Protein AF-A0A5J5FCJ2-F1 (afdb_monomer)

Nearest PDB structures (foldseek):
  8iaz-assembly1_A  TM=8.815E-01  e=6.469E-03  Firmicutes bacterium AM43-11BH

Structure (mmCIF, N/CA/C/O backbone):
data_AF-A0A5J5FCJ2-F1
#
_entry.id   AF-A0A5J5FCJ2-F1
#
loop_
_atom_site.group_PDB
_atom_site.id
_atom_site.type_symbol
_atom_site.label_atom_id
_atom_site.label_alt_id
_atom_site.label_comp_id
_atom_site.label_asym_id
_atom_site.label_entity_id
_atom_site.label_seq_id
_atom_site.pdbx_PDB_ins_code
_atom_site.Cartn_x
_atom_site.Cartn_y
_atom_site.Cartn_z
_atom_site.occupancy
_atom_site.B_iso_or_equiv
_atom_site.auth_seq_id
_atom_site.auth_comp_id
_atom_site.auth_asym_id
_atom_site.auth_atom_id
_atom_site.pdbx_PDB_model_num
ATOM 1 N N . MET A 1 1 ? 18.103 -7.843 9.413 1.00 59.72 1 MET A N 1
ATOM 2 C CA . MET A 1 1 ? 18.717 -6.610 8.871 1.00 59.72 1 MET A CA 1
ATOM 3 C C . MET A 1 1 ? 18.079 -6.302 7.522 1.00 59.72 1 MET A C 1
ATOM 5 O O . MET A 1 1 ? 18.017 -7.194 6.681 1.00 59.72 1 MET A O 1
ATOM 9 N N . VAL A 1 2 ? 17.502 -5.110 7.345 1.00 79.19 2 VAL A N 1
ATOM 10 C CA . VAL A 1 2 ? 16.858 -4.709 6.077 1.00 79.19 2 VAL A CA 1
ATOM 11 C C . VAL A 1 2 ? 17.942 -4.503 5.015 1.00 79.19 2 VAL A C 1
ATOM 13 O O . VAL A 1 2 ? 18.958 -3.883 5.304 1.00 79.19 2 VAL A O 1
ATOM 16 N N . ARG A 1 3 ? 17.747 -5.037 3.801 1.00 80.44 3 ARG A N 1
ATOM 17 C CA . ARG A 1 3 ? 18.807 -5.124 2.773 1.00 80.44 3 ARG A CA 1
ATOM 18 C C . ARG A 1 3 ? 19.229 -3.776 2.170 1.00 80.44 3 ARG A C 1
ATOM 20 O O . ARG A 1 3 ? 20.376 -3.640 1.769 1.00 80.44 3 ARG A O 1
ATOM 27 N N . ASN A 1 4 ? 18.322 -2.800 2.069 1.00 87.88 4 ASN A N 1
ATOM 28 C CA . ASN A 1 4 ? 18.603 -1.510 1.429 1.00 87.88 4 ASN A CA 1
ATOM 29 C C . ASN A 1 4 ? 18.774 -0.401 2.476 1.00 87.88 4 ASN A C 1
ATOM 31 O O . ASN A 1 4 ? 17.789 0.167 2.946 1.00 87.88 4 ASN A O 1
ATOM 35 N N . HIS A 1 5 ? 20.024 -0.081 2.810 1.00 86.88 5 HIS A N 1
ATOM 36 C CA . HIS A 1 5 ? 20.374 0.913 3.828 1.00 86.88 5 HIS A CA 1
ATOM 37 C C . HIS A 1 5 ? 19.85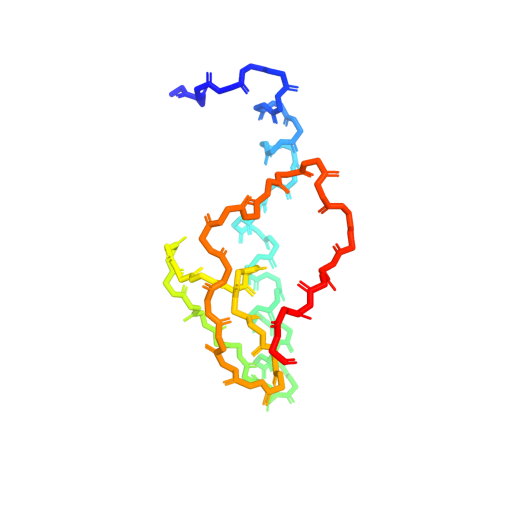8 2.328 3.533 1.00 86.88 5 HIS A C 1
ATOM 39 O O . HIS A 1 5 ? 19.524 3.042 4.475 1.00 86.88 5 HIS A O 1
ATOM 45 N N . HIS A 1 6 ? 19.721 2.713 2.259 1.00 89.19 6 HIS A N 1
ATOM 46 C CA . HIS A 1 6 ? 19.250 4.050 1.879 1.00 89.19 6 HIS A CA 1
ATOM 47 C C . HIS A 1 6 ? 17.795 4.304 2.286 1.00 89.19 6 HIS A C 1
ATOM 49 O O . HIS A 1 6 ? 17.436 5.431 2.608 1.00 89.19 6 HIS A O 1
ATOM 55 N N . ILE A 1 7 ? 16.960 3.260 2.284 1.00 89.19 7 ILE A N 1
ATOM 56 C CA . ILE A 1 7 ? 15.523 3.364 2.594 1.00 89.19 7 ILE A CA 1
ATOM 57 C C . ILE A 1 7 ? 15.132 2.644 3.888 1.00 89.19 7 ILE A C 1
ATOM 59 O O . ILE A 1 7 ? 14.010 2.803 4.360 1.00 89.19 7 ILE A O 1
ATOM 63 N N . ALA A 1 8 ? 16.029 1.849 4.480 1.00 89.25 8 ALA A N 1
ATOM 64 C CA . ALA A 1 8 ? 15.735 1.021 5.650 1.00 89.25 8 ALA A CA 1
ATOM 65 C C . ALA A 1 8 ? 15.229 1.835 6.847 1.00 89.25 8 ALA A C 1
ATOM 67 O O . ALA A 1 8 ? 14.274 1.417 7.503 1.00 89.25 8 ALA A O 1
ATOM 68 N N . LYS A 1 9 ? 15.851 2.991 7.114 1.00 90.06 9 LYS A N 1
ATOM 69 C CA . LYS A 1 9 ? 15.451 3.877 8.212 1.00 90.06 9 LYS A CA 1
ATOM 70 C C . LYS A 1 9 ? 14.041 4.417 7.984 1.00 90.06 9 LYS A C 1
ATOM 72 O O . LYS A 1 9 ? 13.161 4.160 8.794 1.00 90.06 9 LYS A O 1
ATOM 77 N N . SER A 1 10 ? 13.802 5.033 6.827 1.00 90.50 10 SER A N 1
ATOM 78 C CA . SER A 1 10 ? 12.491 5.578 6.463 1.00 90.50 10 SER A CA 1
ATOM 79 C C . SER A 1 10 ? 11.386 4.519 6.486 1.00 90.50 10 SER A C 1
ATOM 81 O O . SER A 1 10 ? 10.290 4.795 6.953 1.00 90.50 10 SER A O 1
ATOM 83 N N . LEU A 1 11 ? 11.662 3.289 6.035 1.00 86.25 11 LEU A N 1
ATOM 84 C CA . LEU A 1 11 ? 10.689 2.192 6.105 1.00 86.25 11 LEU A CA 1
ATOM 85 C C . LEU A 1 11 ? 10.388 1.750 7.544 1.00 86.25 11 LEU A C 1
ATOM 87 O O . LEU A 1 11 ? 9.256 1.367 7.835 1.00 86.25 11 LEU A O 1
ATOM 91 N N . SER A 1 12 ? 11.390 1.780 8.425 1.00 87.81 12 SER A N 1
ATOM 92 C CA . SER A 1 12 ? 11.232 1.393 9.831 1.00 87.81 12 SER A CA 1
ATOM 93 C C . SER A 1 12 ? 10.463 2.456 10.617 1.00 87.81 12 SER A C 1
ATOM 95 O O . SER A 1 12 ? 9.552 2.112 11.367 1.00 87.81 12 SER A O 1
ATOM 97 N N . ASP A 1 13 ? 10.754 3.737 10.376 1.00 91.50 13 ASP A N 1
ATOM 98 C CA . ASP A 1 13 ? 10.107 4.870 11.050 1.00 91.50 13 ASP A CA 1
ATOM 99 C C . ASP A 1 13 ? 8.591 4.925 10.769 1.00 91.50 13 ASP A C 1
ATOM 101 O O . ASP A 1 13 ? 7.802 5.295 11.636 1.00 91.50 13 ASP A O 1
ATOM 105 N N . VAL A 1 14 ? 8.152 4.485 9.582 1.00 89.75 14 VAL A N 1
ATOM 106 C CA . VAL A 1 14 ? 6.731 4.484 9.178 1.00 89.75 14 VAL A CA 1
ATOM 107 C C . VAL A 1 14 ? 5.876 3.480 9.964 1.00 89.75 14 VAL A C 1
ATOM 109 O O . VAL A 1 14 ? 4.664 3.665 10.067 1.00 89.75 14 VAL A O 1
ATOM 112 N N . SER A 1 15 ? 6.466 2.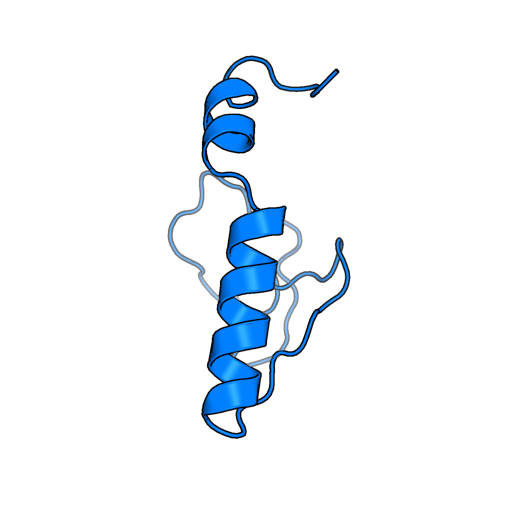430 10.550 1.00 90.38 15 SER A N 1
ATOM 113 C CA . SER A 1 15 ? 5.740 1.454 11.383 1.00 90.38 15 SER A CA 1
ATOM 114 C C . SER A 1 15 ? 4.499 0.842 10.699 1.00 90.38 15 SER A C 1
ATOM 116 O O . SER A 1 15 ? 3.391 0.860 11.239 1.00 90.38 15 SER A O 1
ATOM 118 N N . PHE A 1 16 ? 4.672 0.260 9.504 1.00 90.31 16 PHE A N 1
ATOM 119 C CA . PHE A 1 16 ? 3.575 -0.290 8.683 1.00 90.31 16 PHE A CA 1
ATOM 120 C C . PHE A 1 16 ? 2.636 -1.264 9.415 1.00 90.31 16 PHE A C 1
ATOM 122 O O . PHE A 1 16 ? 1.447 -1.318 9.100 1.00 90.31 16 PHE A O 1
ATOM 129 N N . TYR A 1 17 ? 3.143 -2.017 10.395 1.00 91.56 17 TYR A N 1
ATOM 130 C CA . TYR A 1 17 ? 2.315 -2.901 11.216 1.00 91.56 17 TYR A CA 1
ATOM 131 C C . TYR A 1 17 ? 1.284 -2.112 12.041 1.00 91.56 17 TYR A C 1
ATOM 133 O O . TYR A 1 17 ? 0.087 -2.379 11.952 1.00 91.56 17 TYR A O 1
ATOM 141 N N . ALA A 1 18 ? 1.722 -1.069 12.750 1.00 95.12 18 ALA A N 1
ATOM 142 C CA . ALA A 1 18 ? 0.835 -0.211 13.532 1.00 95.12 18 ALA A CA 1
ATOM 143 C C . ALA A 1 18 ? -0.155 0.561 12.640 1.00 95.12 18 ALA A C 1
ATOM 145 O O . ALA A 1 18 ? -1.317 0.745 13.005 1.00 95.12 18 ALA A O 1
ATOM 146 N N . LEU A 1 19 ? 0.277 0.989 11.446 1.00 93.81 19 LEU A N 1
ATOM 147 C CA . LEU A 1 19 ? -0.614 1.598 10.452 1.00 93.81 19 LEU A CA 1
ATOM 148 C C . LEU A 1 19 ? -1.747 0.636 10.065 1.00 93.81 19 LEU A C 1
ATOM 150 O O . LEU A 1 19 ? -2.918 1.015 10.075 1.00 93.81 19 LEU A O 1
ATOM 154 N N . LYS A 1 20 ? -1.400 -0.617 9.762 1.00 94.56 20 LYS A N 1
ATOM 155 C CA . LYS A 1 20 ? -2.355 -1.670 9.418 1.00 94.56 20 LYS A CA 1
ATOM 156 C C . LYS A 1 20 ? -3.345 -1.938 10.554 1.00 94.56 20 LYS A C 1
ATOM 158 O O . LYS A 1 20 ? -4.542 -2.022 10.291 1.00 94.56 20 LYS A O 1
ATOM 163 N N . GLU A 1 21 ? -2.881 -2.034 11.798 1.00 95.75 21 GLU A N 1
ATOM 164 C CA . GLU A 1 21 ? -3.759 -2.223 12.963 1.00 95.75 21 GLU A CA 1
ATOM 165 C C . GLU A 1 21 ? -4.750 -1.069 13.134 1.00 95.75 21 GLU A C 1
ATOM 167 O O . GLU A 1 21 ? -5.949 -1.301 13.289 1.00 95.75 21 GLU A O 1
ATOM 172 N N . LYS A 1 22 ? -4.280 0.180 13.021 1.00 96.06 22 LYS A N 1
ATOM 173 C CA . LYS A 1 22 ? -5.146 1.367 13.096 1.00 96.06 22 LYS A CA 1
ATOM 174 C C . LYS A 1 22 ? -6.209 1.371 11.996 1.00 96.06 22 LYS A C 1
ATOM 176 O O . LYS A 1 22 ? -7.353 1.741 12.260 1.00 96.06 22 LYS A O 1
ATOM 181 N N . LEU A 1 23 ? -5.848 0.963 10.777 1.00 96.31 23 LEU A N 1
ATOM 182 C CA . LEU A 1 23 ? -6.799 0.842 9.673 1.00 96.31 23 LEU A CA 1
ATOM 183 C C . LEU A 1 23 ? -7.856 -0.226 9.968 1.00 96.31 23 LEU A C 1
ATOM 185 O O . LEU A 1 23 ? -9.041 0.067 9.832 1.00 96.31 23 LEU A O 1
ATOM 189 N N . LYS A 1 24 ? -7.449 -1.419 10.423 1.00 96.50 24 LYS A N 1
ATOM 190 C CA . LYS A 1 24 ? -8.375 -2.507 10.784 1.00 96.50 24 LYS A CA 1
ATOM 191 C C . LYS A 1 24 ? -9.347 -2.091 11.875 1.00 96.50 24 LYS A C 1
ATOM 193 O O . LYS A 1 24 ? -10.549 -2.226 11.688 1.00 96.50 24 LYS A O 1
ATOM 198 N N . TRP A 1 25 ? -8.832 -1.510 12.954 1.00 96.50 25 TRP A N 1
ATOM 199 C CA . TRP A 1 25 ? -9.656 -0.990 14.042 1.00 96.50 25 TRP A CA 1
ATOM 200 C C . TRP A 1 25 ? -10.688 0.029 13.544 1.00 96.50 25 TRP A C 1
ATOM 202 O O . TRP A 1 25 ? -11.864 -0.034 13.895 1.00 96.50 25 TRP A O 1
ATOM 212 N N . LYS A 1 26 ? -10.265 0.974 12.697 1.00 97.44 26 LYS A N 1
ATOM 213 C CA . LYS A 1 26 ? -11.170 2.000 12.175 1.00 97.44 26 LYS A CA 1
ATOM 214 C C . LYS A 1 26 ? -12.204 1.402 11.223 1.00 97.44 26 LYS A C 1
ATOM 216 O O . LYS A 1 26 ? -13.349 1.835 11.238 1.00 97.44 26 LYS A O 1
ATOM 221 N N . ALA A 1 27 ? -11.811 0.438 10.398 1.00 97.38 27 ALA A N 1
ATOM 222 C CA . ALA A 1 27 ? -12.719 -0.240 9.488 1.00 97.38 27 ALA A CA 1
ATOM 223 C C . ALA A 1 27 ? -13.795 -1.016 10.259 1.00 97.38 27 ALA A C 1
ATOM 225 O O . ALA A 1 27 ? -14.974 -0.797 10.000 1.00 97.38 27 ALA A O 1
ATOM 226 N N . ASP A 1 28 ? -13.400 -1.794 11.270 1.00 96.81 28 ASP A N 1
ATOM 227 C CA . ASP A 1 28 ? -14.306 -2.518 12.170 1.00 96.81 28 ASP A CA 1
ATOM 228 C C . ASP A 1 28 ? -15.315 -1.573 12.842 1.00 96.81 28 ASP A C 1
ATOM 230 O O . ASP A 1 28 ? -16.527 -1.758 12.728 1.00 96.81 28 ASP A O 1
ATOM 234 N N . LYS A 1 29 ? -14.828 -0.451 13.390 1.00 97.81 29 LYS A N 1
ATOM 235 C CA . LYS A 1 29 ? -15.669 0.582 14.016 1.00 97.81 29 LYS A CA 1
ATOM 236 C C . LYS A 1 29 ? -16.780 1.123 13.103 1.00 97.81 29 LYS A C 1
ATOM 238 O O . LYS A 1 29 ? -17.829 1.523 13.602 1.00 97.81 29 LYS A O 1
ATOM 243 N N . TYR A 1 30 ? -16.552 1.189 11.792 1.00 97.62 30 TYR A N 1
ATOM 244 C CA . TYR A 1 30 ? -17.515 1.725 10.820 1.00 97.62 30 TYR A CA 1
ATOM 245 C C . TYR A 1 30 ? -18.139 0.644 9.921 1.00 97.62 30 TYR A C 1
ATOM 247 O O . TYR A 1 30 ? -18.749 0.989 8.904 1.00 97.62 30 TYR A O 1
ATOM 255 N N . GLY A 1 31 ? -17.967 -0.642 10.248 1.00 96.50 31 GLY A N 1
ATOM 256 C CA . GLY A 1 31 ? -18.471 -1.754 9.436 1.00 96.50 31 GLY A CA 1
ATOM 257 C C . GLY A 1 31 ? -17.912 -1.766 8.007 1.00 96.50 31 GLY A C 1
ATOM 258 O O . GLY A 1 31 ? -18.640 -2.025 7.050 1.00 96.50 31 GLY A O 1
ATOM 259 N N . LYS A 1 32 ? -16.638 -1.396 7.831 1.00 96.94 32 LYS A N 1
ATOM 260 C CA . LYS A 1 32 ? -15.921 -1.419 6.547 1.00 96.94 32 LYS A CA 1
ATOM 261 C C . LYS A 1 32 ? -14.995 -2.626 6.472 1.00 96.94 32 LYS A C 1
ATOM 263 O O . LYS A 1 32 ? -14.496 -3.106 7.483 1.00 96.94 32 LYS A O 1
ATOM 268 N N . ASN A 1 33 ? -14.704 -3.051 5.248 1.00 94.38 33 ASN A N 1
ATOM 269 C CA . ASN A 1 33 ? -13.825 -4.183 4.983 1.00 94.38 33 ASN A CA 1
ATOM 270 C C . ASN A 1 33 ? -12.434 -3.711 4.555 1.00 94.38 33 ASN A C 1
ATOM 272 O O . ASN A 1 33 ? -12.302 -2.766 3.777 1.00 94.38 33 ASN A O 1
ATOM 276 N N . ILE A 1 34 ? -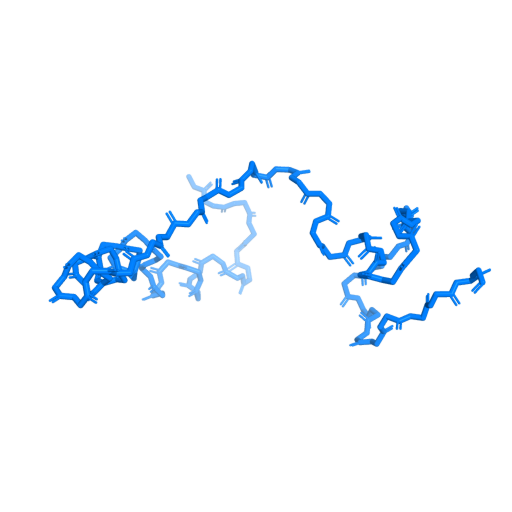11.406 -4.411 5.030 1.00 94.62 34 ILE A N 1
ATOM 277 C CA . ILE A 1 34 ? -10.033 -4.291 4.535 1.00 94.62 34 ILE A CA 1
ATOM 278 C C . ILE A 1 34 ? -9.648 -5.626 3.919 1.00 94.62 34 ILE A C 1
ATOM 280 O O . ILE A 1 34 ? -9.681 -6.651 4.595 1.00 94.62 34 ILE A O 1
ATOM 284 N N . VAL A 1 35 ? -9.268 -5.592 2.644 1.00 92.38 35 VAL A N 1
ATOM 285 C CA . VAL A 1 35 ? -8.793 -6.761 1.902 1.00 92.38 35 VAL A CA 1
ATOM 286 C C . VAL A 1 35 ? -7.280 -6.664 1.764 1.00 92.38 35 VAL A C 1
ATOM 288 O O . VAL A 1 35 ? -6.750 -5.634 1.349 1.00 92.38 35 VAL A O 1
ATOM 291 N N . GLU A 1 36 ? -6.585 -7.735 2.133 1.00 90.62 36 GLU A N 1
ATOM 292 C CA . GLU A 1 36 ? -5.142 -7.863 1.956 1.00 90.62 36 GLU A CA 1
ATOM 293 C C . GLU A 1 36 ? -4.872 -8.716 0.716 1.00 90.62 36 GLU A C 1
ATOM 295 O O . GLU A 1 36 ? -5.384 -9.829 0.609 1.00 90.62 36 GLU A O 1
ATOM 300 N N . ILE A 1 37 ? -4.078 -8.189 -0.214 1.00 91.12 37 ILE A N 1
ATOM 301 C CA . ILE A 1 37 ? -3.588 -8.940 -1.375 1.00 91.12 37 ILE A CA 1
ATOM 302 C C . ILE A 1 37 ? -2.234 -9.585 -1.063 1.00 91.12 37 ILE A C 1
ATOM 304 O O . ILE A 1 37 ? -1.563 -9.231 -0.086 1.00 91.12 37 ILE A O 1
ATOM 308 N N . GLY A 1 38 ? -1.820 -10.536 -1.894 1.00 90.00 38 GLY A N 1
ATOM 309 C CA . GLY A 1 38 ? -0.541 -11.211 -1.771 1.00 90.00 38 GLY A CA 1
ATOM 310 C C . GLY A 1 38 ? 0.640 -10.255 -1.928 1.00 90.00 38 GLY A C 1
ATOM 311 O O . GLY A 1 38 ? 0.604 -9.248 -2.633 1.00 90.00 38 GLY A O 1
ATOM 312 N N . ARG A 1 39 ? 1.753 -10.598 -1.274 1.00 86.25 39 ARG A N 1
ATOM 313 C CA . ARG A 1 39 ? 2.977 -9.778 -1.270 1.00 86.25 39 ARG A CA 1
ATOM 314 C C . ARG A 1 39 ? 3.548 -9.522 -2.670 1.00 86.25 39 ARG A C 1
ATOM 316 O O . ARG A 1 39 ? 4.198 -8.502 -2.878 1.00 86.25 39 ARG A O 1
ATOM 323 N N . PHE A 1 40 ? 3.356 -10.472 -3.581 1.00 87.50 40 PHE A N 1
ATOM 324 C CA . PHE A 1 40 ? 3.899 -10.446 -4.939 1.00 87.50 40 PHE A CA 1
ATOM 325 C C . PHE A 1 40 ? 2.815 -10.250 -6.003 1.00 87.50 40 PHE A C 1
ATOM 327 O O . PHE A 1 40 ? 3.079 -10.479 -7.181 1.00 87.50 40 PHE A O 1
ATOM 334 N N . ASP A 1 41 ? 1.614 -9.820 -5.601 1.00 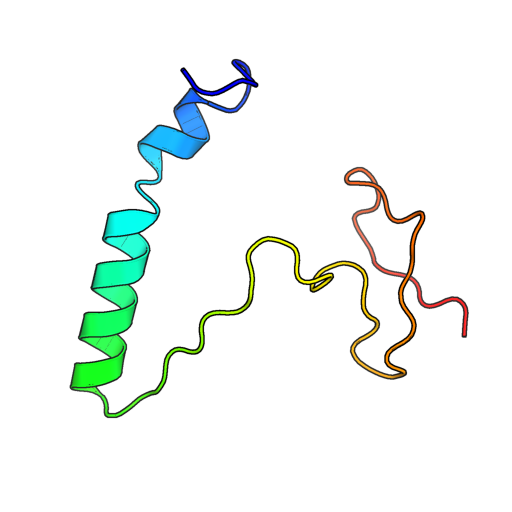87.62 41 ASP A N 1
ATOM 335 C CA . ASP A 1 41 ? 0.571 -9.463 -6.554 1.00 87.62 41 ASP A CA 1
ATOM 336 C C . ASP A 1 41 ? 1.040 -8.298 -7.441 1.00 87.62 41 ASP A C 1
ATOM 338 O O . ASP A 1 41 ? 1.536 -7.290 -6.918 1.00 87.62 41 ASP A O 1
ATOM 342 N N . PRO A 1 42 ? 0.885 -8.387 -8.776 1.00 88.94 42 PRO A N 1
ATOM 343 C CA . PRO A 1 42 ? 1.374 -7.378 -9.712 1.00 88.94 42 PRO A CA 1
ATOM 344 C C . PRO A 1 42 ? 0.474 -6.130 -9.759 1.00 88.94 42 PRO A C 1
ATOM 346 O O . PRO A 1 42 ? 0.158 -5.617 -10.828 1.00 88.94 42 PRO A O 1
ATOM 349 N N . SER A 1 43 ? 0.092 -5.596 -8.597 1.00 89.00 43 SER A N 1
ATOM 350 C CA . SER A 1 43 ? -0.848 -4.475 -8.452 1.00 89.00 43 SER A CA 1
ATOM 351 C C . SER A 1 43 ? -0.412 -3.201 -9.180 1.00 89.00 43 SER A C 1
ATOM 353 O O . SER A 1 43 ? -1.258 -2.477 -9.691 1.00 89.00 43 SER A O 1
ATOM 355 N N . SER A 1 44 ? 0.894 -2.938 -9.277 1.00 88.94 44 SER A N 1
ATOM 356 C CA . SER A 1 44 ? 1.432 -1.801 -10.036 1.00 88.94 44 SER A CA 1
ATOM 357 C C . SER A 1 44 ? 1.621 -2.081 -11.527 1.00 88.94 44 SER A C 1
ATOM 359 O O . SER A 1 44 ? 1.767 -1.142 -12.302 1.00 88.94 44 SER A O 1
ATOM 361 N N . LYS A 1 45 ? 1.651 -3.357 -11.930 1.00 91.06 45 LYS A N 1
ATOM 362 C CA . LYS A 1 45 ? 1.934 -3.793 -13.306 1.00 91.06 45 LYS A CA 1
ATOM 363 C C . LYS A 1 45 ? 0.675 -4.156 -14.092 1.00 91.06 45 LYS A C 1
ATOM 365 O O . LYS A 1 45 ? 0.749 -4.220 -15.313 1.00 91.06 45 LYS A O 1
ATOM 370 N N . ILE A 1 46 ? -0.445 -4.419 -13.419 1.00 92.50 46 ILE A N 1
ATOM 371 C CA . ILE A 1 46 ? -1.728 -4.727 -14.057 1.00 92.50 46 ILE A CA 1
ATOM 372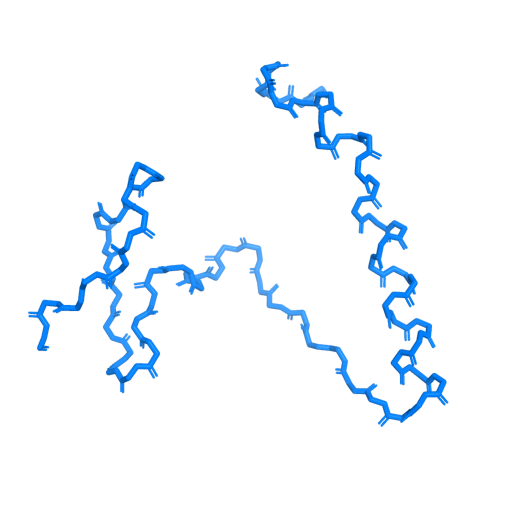 C C . ILE A 1 46 ? -2.423 -3.431 -14.486 1.00 92.50 46 ILE A C 1
ATOM 374 O O . ILE A 1 46 ? -2.646 -2.532 -13.675 1.00 92.50 46 ILE A O 1
ATOM 378 N N . CYS A 1 47 ? -2.851 -3.364 -15.747 1.00 92.25 47 CYS A N 1
ATOM 379 C CA . CYS A 1 47 ? -3.752 -2.313 -16.204 1.00 92.25 47 CYS A CA 1
ATOM 380 C C . CYS A 1 47 ? -5.146 -2.473 -15.577 1.00 92.25 47 CYS A C 1
ATOM 382 O O . CYS A 1 47 ? -5.805 -3.494 -15.772 1.00 92.25 47 CYS A O 1
ATOM 384 N N . SER A 1 48 ? -5.650 -1.426 -14.921 1.00 91.56 48 SER A N 1
ATOM 385 C CA . SER A 1 48 ? -6.996 -1.410 -14.328 1.00 91.56 48 SER A CA 1
ATOM 386 C C . SER A 1 48 ? -8.140 -1.505 -15.346 1.00 91.56 48 SER A C 1
ATOM 388 O O . SER A 1 48 ? -9.257 -1.841 -14.964 1.00 91.56 48 SER A O 1
ATOM 390 N N . ARG A 1 49 ? -7.884 -1.209 -16.629 1.00 91.88 49 ARG A N 1
ATOM 391 C CA . ARG A 1 49 ? -8.895 -1.242 -17.698 1.00 91.88 49 ARG A CA 1
ATOM 392 C C . ARG A 1 49 ? -8.951 -2.581 -18.430 1.00 91.88 49 ARG A C 1
ATOM 394 O O . ARG A 1 49 ? -10.043 -3.084 -18.663 1.00 91.88 49 ARG A O 1
ATOM 401 N N . CYS A 1 50 ? -7.803 -3.118 -18.845 1.00 91.81 50 CYS A N 1
ATOM 402 C CA . CYS A 1 50 ? -7.743 -4.295 -19.722 1.00 91.81 50 CYS A CA 1
ATOM 403 C C . CYS A 1 50 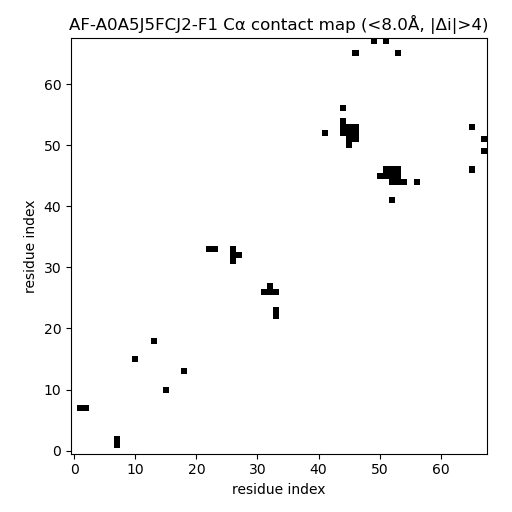? -7.133 -5.540 -19.064 1.00 91.81 50 CYS A C 1
ATOM 405 O O . CYS A 1 50 ? -7.146 -6.605 -19.670 1.00 91.81 50 CYS A O 1
ATOM 407 N N . GLY A 1 51 ? -6.577 -5.429 -17.854 1.00 90.12 51 GLY A N 1
ATOM 408 C CA . GLY A 1 51 ? -5.952 -6.553 -17.154 1.00 90.12 51 GLY A CA 1
ATOM 409 C C . GLY A 1 51 ? -4.575 -6.968 -17.687 1.00 90.12 51 GLY A C 1
ATOM 410 O O . GLY A 1 51 ? -3.970 -7.874 -17.120 1.00 90.12 51 GLY A O 1
ATOM 411 N N . ASN A 1 52 ? -4.050 -6.314 -18.733 1.00 91.75 52 ASN A N 1
ATOM 412 C CA . ASN A 1 52 ? -2.722 -6.623 -19.262 1.00 91.75 52 ASN A CA 1
ATOM 413 C C . ASN A 1 52 ? -1.628 -6.358 -18.215 1.00 91.75 52 ASN A C 1
ATOM 415 O O . ASN A 1 52 ? -1.674 -5.342 -17.515 1.00 91.75 52 ASN A O 1
ATOM 419 N N . ILE A 1 53 ? -0.641 -7.254 -18.135 1.00 91.06 53 ILE A N 1
ATOM 420 C CA . ILE A 1 53 ? 0.477 -7.160 -17.193 1.00 91.06 53 ILE A CA 1
ATOM 421 C C . ILE A 1 53 ? 1.693 -6.586 -17.915 1.00 91.06 53 ILE A C 1
ATOM 423 O O . ILE A 1 53 ? 2.291 -7.229 -18.775 1.00 91.06 53 ILE A O 1
ATOM 427 N N . LYS A 1 54 ? 2.112 -5.386 -17.514 1.00 91.12 54 LYS A N 1
ATOM 428 C CA . LYS A 1 54 ? 3.330 -4.748 -18.015 1.00 91.12 54 LYS A CA 1
ATOM 429 C C . LYS A 1 54 ? 4.559 -5.279 -17.276 1.00 91.12 54 LYS A C 1
ATOM 431 O O . LYS A 1 54 ? 4.850 -4.887 -16.144 1.00 91.12 54 LYS A O 1
ATOM 436 N N . HIS A 1 55 ? 5.281 -6.210 -17.894 1.00 88.81 55 HIS A N 1
ATOM 437 C CA . HIS A 1 55 ? 6.420 -6.881 -17.258 1.00 88.81 55 HIS A CA 1
ATOM 438 C C . HIS A 1 55 ? 7.631 -5.961 -17.040 1.00 88.81 55 HIS A C 1
ATOM 440 O O . HIS A 1 55 ? 8.331 -6.114 -16.032 1.00 88.81 55 HIS A O 1
ATOM 446 N N . ASP A 1 56 ? 7.831 -4.993 -17.932 1.00 90.38 56 ASP A N 1
ATOM 447 C CA . ASP A 1 56 ? 8.993 -4.106 -18.037 1.00 90.38 56 ASP A CA 1
ATOM 448 C C . ASP A 1 56 ? 8.856 -2.774 -17.278 1.00 90.38 56 ASP A C 1
ATOM 450 O O . ASP A 1 56 ? 9.771 -1.955 -17.328 1.00 90.38 56 ASP A O 1
ATOM 454 N N . LEU A 1 57 ? 7.769 -2.577 -16.520 1.00 90.75 57 LEU A N 1
ATOM 455 C CA . LEU A 1 57 ? 7.563 -1.379 -15.702 1.00 90.75 57 LEU A CA 1
ATOM 456 C C . LEU A 1 57 ? 8.672 -1.221 -14.645 1.00 90.75 57 LEU A C 1
ATOM 458 O O . LEU A 1 57 ? 8.865 -2.095 -13.786 1.00 90.75 57 LEU A O 1
ATOM 462 N N . LYS A 1 58 ? 9.369 -0.082 -14.675 1.00 90.19 58 LYS A N 1
ATOM 463 C CA . LYS A 1 58 ? 10.440 0.285 -13.742 1.00 90.19 58 LYS A CA 1
ATOM 464 C C . LYS A 1 58 ? 9.942 1.269 -12.693 1.00 90.19 58 LYS A C 1
ATOM 466 O O . LYS A 1 58 ? 9.007 2.030 -12.899 1.00 90.19 58 LYS A O 1
ATOM 471 N N . LEU A 1 59 ? 10.649 1.331 -11.565 1.00 86.50 59 LEU A N 1
ATOM 472 C CA . LEU A 1 59 ? 10.365 2.314 -10.514 1.00 86.50 59 LEU A CA 1
ATOM 473 C C . LEU A 1 59 ? 10.560 3.767 -10.993 1.00 86.50 59 LEU A C 1
ATOM 475 O O . LEU A 1 59 ? 9.948 4.678 -10.440 1.00 86.50 59 LEU A O 1
ATOM 479 N N . SER A 1 60 ? 11.416 3.988 -11.997 1.00 91.31 60 SER A N 1
ATOM 480 C CA . SER A 1 60 ? 11.612 5.289 -12.648 1.00 91.31 60 SER A CA 1
ATOM 481 C C . SER A 1 60 ? 10.376 5.769 -13.405 1.00 91.31 60 SER A C 1
ATOM 483 O O . SER A 1 60 ? 10.206 6.975 -13.574 1.00 91.31 60 SER A O 1
ATOM 485 N N . ASP A 1 61 ? 9.514 4.846 -13.828 1.00 90.31 61 ASP A N 1
ATOM 486 C CA . ASP A 1 61 ? 8.345 5.149 -14.640 1.00 90.31 61 ASP A CA 1
ATOM 487 C C . ASP A 1 61 ? 7.247 5.661 -13.706 1.00 90.31 61 ASP A C 1
ATOM 489 O O . ASP A 1 61 ? 6.631 4.916 -12.944 1.00 90.31 61 ASP A O 1
ATOM 493 N N . ARG A 1 62 ? 7.058 6.983 -13.689 1.00 90.94 62 ARG A N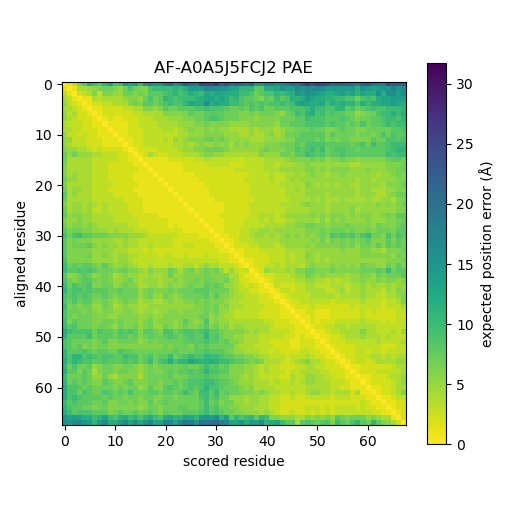 1
ATOM 494 C CA . ARG A 1 62 ? 6.111 7.645 -12.775 1.00 90.94 62 ARG A CA 1
ATOM 495 C C . ARG A 1 62 ? 4.670 7.619 -13.271 1.00 90.94 62 ARG A C 1
ATOM 497 O O . ARG A 1 62 ? 3.761 7.828 -12.474 1.00 90.94 62 ARG A O 1
ATOM 504 N N . ILE A 1 63 ? 4.470 7.384 -14.565 1.00 90.81 63 ILE A N 1
ATOM 505 C CA . ILE A 1 63 ? 3.161 7.338 -15.214 1.00 90.81 63 ILE A CA 1
ATOM 506 C C . ILE A 1 63 ? 3.022 5.984 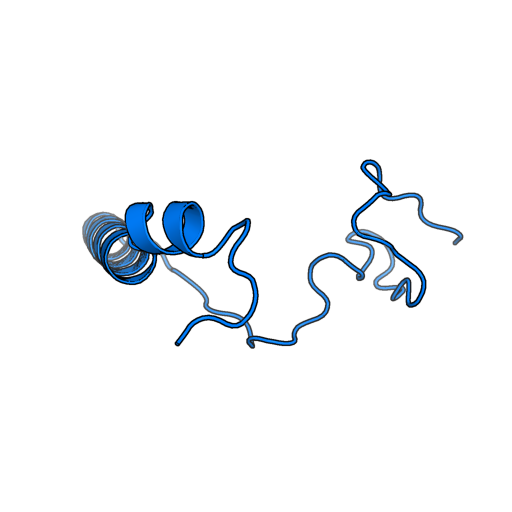-15.902 1.00 90.81 63 ILE A C 1
ATOM 508 O O . ILE A 1 63 ? 3.891 5.576 -16.671 1.00 90.81 63 ILE A O 1
ATOM 512 N N . TYR A 1 64 ? 1.925 5.287 -15.613 1.00 91.12 64 TYR A N 1
ATOM 513 C CA . TYR A 1 64 ? 1.592 4.034 -16.276 1.00 91.12 64 TYR A CA 1
ATOM 514 C C . TYR A 1 64 ? 0.973 4.323 -17.649 1.00 91.12 64 TYR A C 1
ATOM 516 O O . TYR A 1 64 ? -0.095 4.931 -17.733 1.00 91.12 64 TYR A O 1
ATOM 524 N N . HIS A 1 65 ? 1.613 3.841 -18.714 1.00 89.88 65 HIS A N 1
ATOM 525 C CA . HIS A 1 65 ? 1.055 3.826 -20.066 1.00 89.88 65 HIS A CA 1
ATOM 526 C C . HIS A 1 65 ? 0.717 2.391 -20.467 1.00 89.88 65 HIS A C 1
ATOM 528 O O . HIS A 1 65 ? 1.565 1.497 -20.373 1.00 89.88 65 HIS A O 1
ATOM 534 N N . CYS A 1 66 ? -0.539 2.191 -20.871 1.00 90.69 66 CYS A N 1
ATOM 535 C CA . CYS A 1 66 ? -1.033 0.929 -21.402 1.00 90.69 66 CYS A CA 1
ATOM 536 C C . CYS A 1 66 ? -0.713 0.848 -22.895 1.00 90.69 66 CYS A C 1
ATOM 538 O O . CYS A 1 66 ? -1.055 1.769 -23.630 1.00 90.69 66 CYS A O 1
ATOM 540 N N . ASP A 1 67 ? -0.102 -0.257 -23.319 1.00 83.31 67 ASP A N 1
ATOM 541 C CA . ASP A 1 67 ? 0.326 -0.487 -24.708 1.00 83.31 67 ASP A CA 1
ATOM 542 C C . ASP A 1 67 ? -0.720 -1.280 -25.524 1.00 83.31 67 ASP A C 1
ATOM 544 O O . ASP A 1 67 ? -0.409 -1.830 -26.577 1.00 83.31 67 ASP A O 1
ATOM 548 N N . VAL A 1 68 ? -1.946 -1.374 -24.994 1.00 80.44 68 VAL A N 1
ATOM 549 C CA . VAL A 1 68 ? -3.103 -2.091 -25.562 1.00 80.44 68 VAL A CA 1
ATOM 550 C C . VAL A 1 68 ? -4.127 -1.087 -26.055 1.00 80.44 68 VAL A C 1
ATOM 552 O O . VAL A 1 68 ? -4.408 -0.146 -25.274 1.00 80.44 68 VAL A O 1
#

Secondary structure (DSSP, 8-state):
--S-HHHHHHHHHTTHHHHHHHHHHHHHHTT----PPPTT--TTTB-TTT--B-TT--TT--S-----

Sequence (68 aa):
MVRNHHIAKSLSDVSFYALKEKLKWKADKYGKNIVEIGRFDPSSKICSRCGNIKHDLKLSDRIYHCDV

Mean predicted aligned error: 5.37 Å

Solvent-accessible surface area (backbone atoms only — not comparable to full-atom values): 4670 Å² total; per-residue (Å²): 132,73,90,50,73,91,52,38,59,67,58,56,74,64,39,63,67,62,52,51,51,55,49,50,54,53,25,57,77,70,77,47,88,85,86,83,77,65,96,80,58,60,73,90,34,39,41,93,86,79,62,51,70,49,86,83,75,49,90,85,58,86,68,92,78,78,95,120

Radius of gyration: 16.3 Å; Cα contacts (8 Å, |Δi|>4): 26; chains: 1; bounding box: 39×19×40 Å
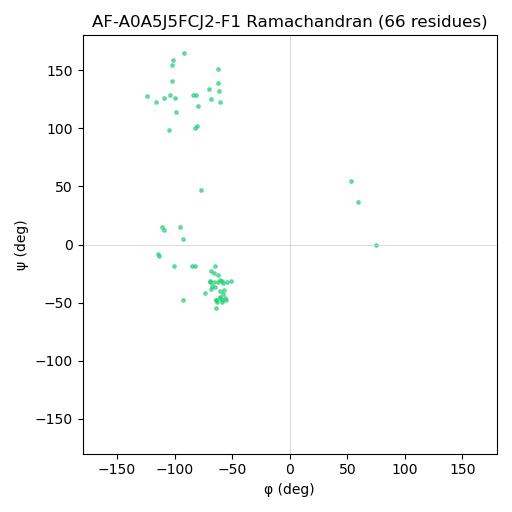
pLDDT: mean 90.54, std 5.46, range [59.72, 97.81]

Foldseek 3Di:
DDPDPVCVVVVVVVPVVVVVVVVVVVCVVVVHDDDDDDPPPQVVQADPPPRDGNPPDDPVPPDDDDPD